Protein AF-A0A2P6R9Z5-F1 (afdb_monomer_lite)

InterPro domains:
  IPR026992 Non-haem dioxygenase, N-terminal domain [PF14226] (56-131)
  IPR027443 Isopenicillin N synthase-like superfamily [G3DSA:2.60.120.330] (15-135)
  IPR050295 Plant 2-oxoglutarate-dependent oxidoreductases [PTHR47991] (55-133)

pLDDT: mean 80.68, std 17.96, range [32.03, 97.25]

Foldseek 3Di:
DDDDDPPPPPPQQDFDDALVVVCVVPVVDDDPLQDDDPVPPPDPPPPVPPDDDDDDPPVPDPVVVVVVVVQVVVLVPDDPVLQCQLDADQPGPAAKGDHGDPDPNHRDHSDIDGDADDPPPVRGDVSRDQDPPHD

Organism: Rosa chinensis (NCBI:txid74649)

Secondary structure (DSSP, 8-state):
-------------PPPPPHHHHHHH-TT---GGGSPPGGGSPPTT-TTS-------S-S--HHHHHHHHHHHHHHHHS-HHHHHTTBPPTT-S-EES------TT----SS--EE---SSGGG--GGGSPPSS--

Sequence (135 aa):
MGSSTDVALSGTSLPAPNVQEMVRNNPLHVPQRYFRNVVDMPKDGDTSHGRSSEMVNHEVAREVMERMKDSAAKFFKLPLEEKNKISMPLDEMQGYGHSSVVSEDQMLEWSDRLTLAVHPSKYRNPKVWPPTPFK

Radius of gyration: 20.2 Å; chains: 1; bounding box: 41×41×69 Å

Structure (mmCIF, N/CA/C/O backbone):
data_AF-A0A2P6R9Z5-F1
#
_entry.id   AF-A0A2P6R9Z5-F1
#
loop_
_atom_site.group_PDB
_atom_site.id
_atom_site.type_symbol
_atom_site.label_atom_id
_atom_site.label_alt_id
_atom_site.label_comp_id
_atom_site.label_asym_id
_atom_site.label_entity_id
_atom_site.label_seq_id
_atom_site.pdbx_PDB_ins_code
_atom_site.Cartn_x
_atom_site.Cartn_y
_atom_site.Cartn_z
_atom_site.occupancy
_atom_site.B_iso_or_equiv
_atom_site.auth_seq_id
_atom_site.auth_comp_id
_atom_site.auth_asym_id
_atom_site.auth_atom_id
_atom_site.pdbx_PDB_model_num
ATOM 1 N N . MET A 1 1 ? -17.691 28.076 44.161 1.00 36.78 1 MET A N 1
ATOM 2 C CA . MET A 1 1 ? -17.490 28.632 42.808 1.00 36.78 1 MET A CA 1
ATOM 3 C C . MET A 1 1 ? -16.639 27.637 42.040 1.00 36.78 1 MET A C 1
ATOM 5 O O . MET A 1 1 ? -15.433 27.609 42.227 1.00 36.78 1 MET A O 1
ATOM 9 N N . GLY A 1 2 ? -17.282 26.717 41.320 1.00 33.56 2 GLY A N 1
ATOM 10 C CA . GLY A 1 2 ? -16.586 25.725 40.501 1.00 33.56 2 GLY A CA 1
ATOM 11 C C . GLY A 1 2 ? -16.243 26.350 39.157 1.00 33.56 2 GLY A C 1
ATOM 12 O O . GLY A 1 2 ? -17.150 26.757 38.436 1.00 33.56 2 GLY A O 1
ATOM 13 N N . SER A 1 3 ? -14.954 26.474 38.849 1.00 36.34 3 SER A N 1
ATOM 14 C CA . SER A 1 3 ? -14.503 26.860 37.515 1.00 36.34 3 SER A CA 1
ATOM 15 C C . SER A 1 3 ? -14.468 25.602 36.659 1.00 36.34 3 SER A C 1
ATOM 17 O O . SER A 1 3 ? -13.588 24.760 36.824 1.00 36.34 3 SER A O 1
ATOM 19 N N . SER A 1 4 ? -15.465 25.476 35.787 1.00 38.50 4 SER A N 1
ATOM 20 C CA . SER A 1 4 ? -15.499 24.501 34.702 1.00 38.50 4 SER A CA 1
ATOM 21 C C . SER A 1 4 ? -14.339 24.796 33.757 1.00 38.50 4 SER A C 1
ATOM 23 O O . SER A 1 4 ? -14.340 25.815 33.068 1.00 38.50 4 SER A O 1
ATOM 25 N N . THR A 1 5 ? -13.316 23.950 33.757 1.00 35.34 5 THR A N 1
ATOM 26 C CA . THR A 1 5 ? -12.348 23.912 32.663 1.00 35.34 5 THR A CA 1
ATOM 27 C C . THR A 1 5 ? -12.949 23.051 31.563 1.00 35.34 5 THR A C 1
ATOM 29 O O . THR A 1 5 ? -12.896 21.824 31.645 1.00 35.34 5 THR A O 1
ATOM 32 N N . ASP A 1 6 ? -13.528 23.696 30.551 1.00 33.28 6 ASP A N 1
ATOM 33 C CA . ASP A 1 6 ? -13.745 23.071 29.249 1.00 33.28 6 ASP A CA 1
ATOM 34 C C . ASP A 1 6 ? -12.370 22.736 28.666 1.00 33.28 6 ASP A C 1
ATOM 36 O O . ASP A 1 6 ? -11.652 23.592 28.144 1.00 33.28 6 ASP A O 1
ATOM 40 N N . VAL A 1 7 ? -11.968 21.475 28.802 1.00 35.97 7 VAL A N 1
ATOM 41 C CA . VAL A 1 7 ? -10.912 20.913 27.969 1.00 35.97 7 VAL A CA 1
ATOM 42 C C . VAL A 1 7 ? -11.570 20.653 26.625 1.00 35.97 7 VAL A C 1
ATOM 44 O O . VAL A 1 7 ? -12.304 19.679 26.467 1.00 35.97 7 VAL A O 1
ATOM 47 N N . ALA A 1 8 ? -11.340 21.554 25.670 1.00 32.03 8 ALA A N 1
ATOM 48 C CA . ALA A 1 8 ? -11.663 21.320 24.274 1.00 32.03 8 ALA A CA 1
ATOM 49 C C . ALA A 1 8 ? -11.089 19.952 23.874 1.00 32.03 8 ALA A C 1
ATOM 51 O O . ALA A 1 8 ? -9.871 19.761 23.844 1.00 32.03 8 ALA A O 1
ATOM 52 N N . LEU A 1 9 ? -11.976 18.988 23.622 1.00 36.25 9 LEU A N 1
ATOM 53 C CA . LEU A 1 9 ? -11.625 17.708 23.031 1.00 36.25 9 LEU A CA 1
ATOM 54 C C . LEU A 1 9 ? -11.084 18.013 21.635 1.00 36.25 9 LEU A C 1
ATOM 56 O O . LEU A 1 9 ? -11.839 18.238 20.692 1.00 36.25 9 LEU A O 1
ATOM 60 N N . SER A 1 10 ? -9.758 18.100 21.536 1.00 36.03 10 SER A N 1
ATOM 61 C CA . SER A 1 10 ? -9.036 18.086 20.270 1.00 36.03 10 SER A CA 1
ATOM 62 C C . SER A 1 10 ? -9.578 16.912 19.462 1.00 36.03 10 SER A C 1
ATOM 64 O O . SER A 1 10 ? -9.489 15.774 19.924 1.00 36.03 10 SER A O 1
ATOM 66 N N . GLY A 1 11 ? -10.215 17.193 18.323 1.00 40.34 11 GLY A N 1
ATOM 67 C CA . GLY A 1 11 ? -10.790 16.182 17.442 1.00 40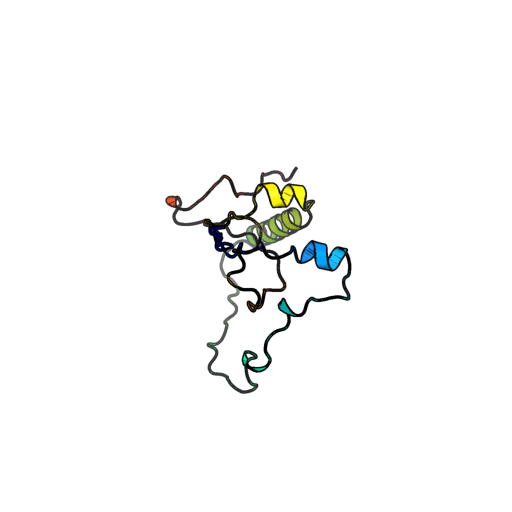.34 11 GLY A CA 1
ATOM 68 C C . GLY A 1 11 ? -9.699 15.214 17.010 1.00 40.34 11 GLY A C 1
ATOM 69 O O . GLY A 1 11 ? -8.933 15.493 16.090 1.00 40.34 11 GLY A O 1
ATOM 70 N N . THR A 1 12 ? -9.572 14.093 17.715 1.00 42.06 12 THR A N 1
ATOM 71 C CA . THR A 1 12 ? -8.579 13.075 17.401 1.00 42.06 12 THR A CA 1
ATOM 72 C C . THR A 1 12 ? -9.032 12.377 16.135 1.00 42.06 12 THR A C 1
ATOM 74 O O . THR A 1 12 ? -9.887 11.495 16.181 1.00 42.06 12 THR A O 1
ATOM 77 N N . SER A 1 13 ? -8.473 12.797 15.002 1.00 55.69 13 SER A N 1
ATOM 78 C CA . SER A 1 13 ? -8.544 12.072 13.738 1.00 55.69 13 SER A CA 1
ATOM 79 C C . SER A 1 13 ? -8.176 10.605 13.984 1.00 55.69 13 SER A C 1
ATOM 81 O O . SER A 1 13 ? -7.005 10.283 14.201 1.00 55.69 13 SER A O 1
ATOM 83 N N . LEU A 1 14 ? -9.163 9.712 13.952 1.00 60.47 14 LEU A N 1
ATOM 84 C CA . LEU A 1 14 ? -8.917 8.279 14.045 1.00 60.47 14 LEU A CA 1
ATOM 85 C C . LEU A 1 14 ? -8.308 7.782 12.723 1.00 60.47 14 LEU A C 1
ATOM 87 O O . LEU A 1 14 ? -8.720 8.234 11.651 1.00 60.47 14 LEU A O 1
ATOM 91 N N . PRO A 1 15 ? -7.328 6.865 12.764 1.00 66.69 15 PRO A N 1
ATOM 92 C CA . PRO A 1 15 ? -6.813 6.248 11.551 1.00 66.69 15 PRO A CA 1
ATOM 93 C C . PRO A 1 15 ? -7.938 5.482 10.846 1.00 66.69 15 PRO A C 1
ATOM 95 O O . PRO A 1 15 ? -8.769 4.842 11.496 1.00 66.69 15 PRO A O 1
ATOM 98 N N . ALA A 1 16 ? -7.970 5.547 9.513 1.00 78.00 16 ALA A N 1
ATOM 99 C CA . ALA A 1 16 ? -8.944 4.784 8.742 1.00 78.00 16 ALA A CA 1
ATOM 100 C C . ALA A 1 16 ? -8.776 3.275 9.027 1.00 78.00 16 ALA A C 1
ATOM 102 O O . ALA A 1 16 ? -7.639 2.792 9.078 1.00 78.00 16 ALA A O 1
ATOM 103 N N . PRO A 1 17 ? -9.875 2.519 9.201 1.00 86.69 17 PRO A N 1
ATOM 104 C CA . PRO A 1 17 ? -9.808 1.074 9.379 1.00 86.69 17 PRO A CA 1
ATOM 105 C C . PRO A 1 17 ? -9.127 0.362 8.204 1.00 86.69 17 PRO A C 1
ATOM 107 O O . PRO A 1 17 ? -9.231 0.794 7.055 1.00 86.69 17 PRO A O 1
ATOM 110 N N . ASN A 1 18 ? -8.472 -0.766 8.491 1.00 92.38 18 ASN A N 1
ATOM 111 C CA . ASN A 1 18 ? -7.863 -1.609 7.467 1.00 92.38 18 ASN A CA 1
ATOM 112 C C . ASN A 1 18 ? -8.935 -2.386 6.684 1.00 92.38 18 ASN A C 1
ATOM 114 O O . ASN A 1 18 ? -9.643 -3.221 7.252 1.00 92.38 18 ASN A O 1
ATOM 118 N N . VAL A 1 19 ? -9.024 -2.148 5.375 1.00 93.94 19 VAL A N 1
ATOM 119 C CA . VAL A 1 19 ? -10.077 -2.729 4.530 1.00 93.94 19 VAL A CA 1
ATOM 120 C C . VAL A 1 19 ? -9.876 -4.234 4.357 1.00 93.94 19 VAL A C 1
ATOM 122 O O . VAL A 1 19 ? -10.850 -4.988 4.384 1.00 93.94 19 VAL A O 1
ATOM 125 N N . GLN A 1 20 ? -8.631 -4.709 4.235 1.00 95.31 20 GLN A N 1
ATOM 126 C CA . GLN A 1 20 ? -8.351 -6.140 4.104 1.00 95.31 20 GLN A CA 1
ATOM 127 C C . GLN A 1 20 ? -8.814 -6.936 5.337 1.00 95.31 20 GLN A C 1
ATOM 129 O O . GLN A 1 20 ? -9.411 -8.001 5.175 1.00 95.31 20 GLN A O 1
ATOM 134 N N . GLU A 1 21 ? -8.608 -6.422 6.551 1.00 94.69 21 GLU A N 1
ATOM 135 C CA . GLU A 1 21 ? -9.127 -7.034 7.780 1.00 94.69 21 GLU A CA 1
ATOM 136 C C . GLU A 1 21 ? -10.651 -6.954 7.878 1.00 94.69 21 GLU A C 1
ATOM 138 O O . GLU A 1 21 ? -11.291 -7.928 8.271 1.00 94.69 21 GLU A O 1
ATOM 143 N N . MET A 1 22 ? -11.263 -5.835 7.482 1.00 93.88 22 MET A N 1
ATOM 144 C CA . MET A 1 22 ? -12.727 -5.721 7.461 1.00 93.88 22 MET A CA 1
ATOM 145 C C . MET A 1 22 ? -13.361 -6.800 6.578 1.00 93.88 22 MET A C 1
ATOM 147 O O . MET A 1 22 ? -14.288 -7.482 7.011 1.00 93.88 22 MET A O 1
ATOM 151 N N . VAL A 1 23 ? -12.814 -7.003 5.376 1.00 94.94 23 VAL A N 1
ATOM 152 C CA . VAL A 1 23 ? -13.274 -8.043 4.446 1.00 94.94 23 VAL A CA 1
ATOM 153 C C . VAL A 1 23 ? -13.032 -9.446 5.009 1.00 94.94 23 VAL A C 1
ATOM 155 O O . VAL A 1 23 ? -13.889 -10.312 4.849 1.00 94.94 23 VAL A O 1
ATOM 158 N N . ARG A 1 24 ? -11.897 -9.687 5.685 1.00 94.12 24 ARG A N 1
ATOM 159 C CA . ARG A 1 24 ? -11.604 -10.974 6.348 1.00 94.12 24 ARG A CA 1
ATOM 160 C C . ARG A 1 24 ? -12.608 -11.295 7.455 1.00 94.12 24 ARG A C 1
ATOM 162 O O . ARG A 1 24 ? -13.011 -12.446 7.582 1.00 94.12 24 ARG A O 1
ATOM 169 N N . ASN A 1 25 ? -13.010 -10.288 8.227 1.00 94.38 25 ASN A N 1
ATOM 170 C CA . ASN A 1 25 ? -13.921 -10.449 9.357 1.00 94.38 25 ASN A CA 1
ATOM 171 C C . ASN A 1 25 ? -15.384 -10.601 8.918 1.00 94.38 25 ASN A C 1
ATOM 173 O O . ASN A 1 25 ? -16.091 -11.467 9.430 1.00 94.38 25 ASN A O 1
ATOM 177 N N . ASN A 1 26 ? -15.853 -9.766 7.985 1.00 94.94 26 ASN A N 1
ATOM 178 C CA . ASN A 1 26 ? -17.200 -9.869 7.427 1.00 94.94 26 ASN A CA 1
ATOM 179 C C . ASN A 1 26 ? -17.257 -9.313 5.989 1.00 94.94 26 ASN A C 1
ATOM 181 O O . ASN A 1 26 ? -17.484 -8.116 5.800 1.00 94.94 26 ASN A O 1
ATOM 185 N N . PRO A 1 27 ? -17.133 -10.166 4.958 1.00 93.31 27 PRO A N 1
ATOM 186 C CA . PRO A 1 27 ? -17.078 -9.719 3.566 1.00 93.31 27 PRO A CA 1
ATOM 187 C C . PRO A 1 27 ? -18.408 -9.162 3.037 1.00 93.31 27 PRO A C 1
ATOM 189 O O . PRO A 1 27 ? -18.424 -8.545 1.975 1.00 93.31 27 PRO A O 1
ATOM 192 N N . LEU A 1 28 ? -19.524 -9.376 3.744 1.00 93.75 28 LEU A N 1
ATOM 193 C CA . LEU A 1 28 ? -20.852 -8.901 3.337 1.00 93.75 28 LEU A CA 1
ATOM 194 C C . LEU A 1 28 ? -21.204 -7.529 3.924 1.00 93.75 28 LEU A C 1
ATOM 196 O O . LEU A 1 28 ? -22.271 -6.993 3.628 1.00 93.75 28 LEU A O 1
ATOM 200 N N . HIS A 1 29 ? -20.337 -6.962 4.765 1.00 92.81 29 HIS A N 1
ATOM 201 C CA . HIS A 1 29 ? -20.595 -5.701 5.441 1.00 92.81 29 HIS A CA 1
ATOM 202 C C . HIS A 1 29 ? -19.600 -4.619 5.019 1.00 92.81 29 HIS A C 1
ATOM 204 O O . HIS A 1 29 ? -18.402 -4.706 5.276 1.00 92.81 29 HIS A O 1
ATOM 210 N N . VAL A 1 30 ? -20.134 -3.558 4.418 1.00 90.19 30 VAL A N 1
ATOM 211 C CA . VAL A 1 30 ? -19.406 -2.338 4.060 1.00 90.19 30 VAL A CA 1
ATOM 212 C C . VAL A 1 30 ? -19.988 -1.191 4.891 1.00 90.19 30 VAL A C 1
ATOM 214 O O . VAL A 1 30 ? -21.185 -0.917 4.767 1.00 90.19 30 VAL A O 1
ATOM 217 N N . PRO A 1 31 ? -19.199 -0.514 5.746 1.00 89.94 31 PRO A N 1
ATOM 218 C CA . PRO A 1 31 ? -19.678 0.640 6.496 1.00 89.94 31 PRO A CA 1
ATOM 219 C C . PRO A 1 31 ? -20.079 1.794 5.576 1.00 89.94 31 PRO A C 1
ATOM 221 O O . PRO A 1 31 ? -19.443 2.037 4.550 1.00 89.94 31 PRO A O 1
ATOM 224 N N . GLN A 1 32 ? -21.083 2.569 5.992 1.00 88.50 32 GLN A N 1
ATOM 225 C CA . GLN A 1 32 ? -21.641 3.667 5.189 1.00 88.50 32 GLN A CA 1
ATOM 226 C C . GLN A 1 32 ? -20.605 4.716 4.767 1.00 88.50 32 GLN A C 1
ATOM 228 O O . GLN A 1 32 ? -20.734 5.301 3.698 1.00 88.50 32 GLN A O 1
ATOM 233 N N . ARG A 1 33 ? -19.536 4.901 5.551 1.00 86.12 33 ARG A N 1
ATOM 234 C CA . ARG A 1 33 ? -18.430 5.822 5.241 1.00 86.12 33 ARG A CA 1
ATOM 235 C C . ARG A 1 33 ? -17.666 5.498 3.951 1.00 86.12 33 ARG A C 1
ATOM 237 O O . ARG A 1 33 ? -16.880 6.323 3.500 1.00 86.12 33 ARG A O 1
ATOM 244 N N . TYR A 1 34 ? -17.873 4.321 3.366 1.00 87.62 34 TYR A N 1
ATOM 245 C CA . TYR A 1 34 ? -17.270 3.912 2.094 1.00 87.62 34 TYR A CA 1
ATOM 246 C C . TYR A 1 34 ? -18.261 3.960 0.922 1.00 87.62 34 TYR A C 1
ATOM 248 O O . TYR A 1 34 ? -17.896 3.659 -0.216 1.00 87.62 34 TYR A O 1
ATOM 256 N N . PHE A 1 35 ? -19.522 4.325 1.171 1.00 87.56 35 PHE A N 1
ATOM 25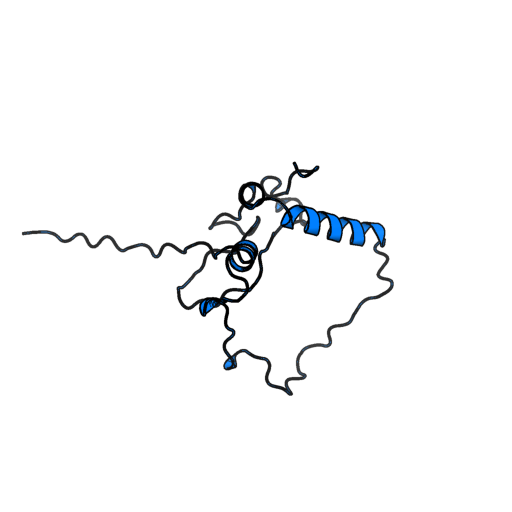7 C CA . PHE A 1 35 ? -20.495 4.514 0.105 1.00 87.56 35 PHE A CA 1
ATOM 258 C C . PHE A 1 35 ? -20.229 5.832 -0.603 1.00 87.56 35 PHE A C 1
ATOM 260 O O . PHE A 1 35 ? -20.108 6.883 0.024 1.00 87.56 35 PHE A O 1
ATOM 267 N N . ARG A 1 36 ? -20.127 5.767 -1.933 1.00 81.31 36 ARG A N 1
ATOM 268 C CA . ARG A 1 36 ? -19.959 6.970 -2.735 1.00 81.31 36 ARG A CA 1
ATOM 269 C C . ARG A 1 36 ? -21.260 7.746 -2.830 1.00 81.31 36 ARG A C 1
ATOM 271 O O . ARG A 1 36 ? -22.305 7.173 -3.133 1.00 81.31 36 ARG A O 1
ATOM 278 N N . ASN A 1 37 ? -21.169 9.055 -2.627 1.00 76.00 37 ASN A N 1
ATOM 279 C CA . ASN A 1 37 ? -22.255 9.968 -2.929 1.00 76.00 37 ASN A CA 1
ATOM 280 C C . ASN A 1 37 ? -22.620 9.863 -4.413 1.00 76.00 37 ASN A C 1
ATOM 282 O O . ASN A 1 37 ? -21.779 10.024 -5.295 1.00 76.00 37 ASN A O 1
ATOM 286 N N . VAL A 1 38 ? -23.901 9.619 -4.693 1.00 69.12 38 VAL A N 1
ATOM 287 C CA . VAL A 1 38 ? -24.425 9.491 -6.065 1.00 69.12 38 VAL A CA 1
ATOM 288 C C . VAL A 1 38 ? -24.227 10.786 -6.863 1.00 69.12 38 VAL A C 1
ATOM 290 O O . VAL A 1 38 ? -24.103 10.744 -8.081 1.00 69.12 38 VAL A O 1
ATOM 293 N N . VAL A 1 39 ? -24.154 11.933 -6.179 1.00 67.62 39 VAL A N 1
ATOM 294 C CA . VAL A 1 39 ? -23.880 13.239 -6.798 1.00 67.62 39 VAL A CA 1
ATOM 295 C C . VAL A 1 39 ? -22.450 13.378 -7.327 1.00 67.62 39 VAL A C 1
ATOM 297 O O . VAL A 1 39 ? -22.256 14.118 -8.286 1.00 67.62 39 VAL A O 1
ATOM 300 N N . ASP A 1 40 ? -21.493 12.639 -6.757 1.00 66.00 40 ASP A N 1
ATOM 301 C CA . ASP A 1 40 ? -20.084 12.634 -7.174 1.00 66.00 40 ASP A CA 1
ATOM 302 C C . ASP A 1 40 ? -19.800 11.552 -8.226 1.00 66.00 40 ASP A C 1
ATOM 304 O O . ASP A 1 40 ? -18.681 11.442 -8.734 1.00 66.00 40 ASP A O 1
ATOM 308 N N . MET A 1 41 ? -20.792 10.713 -8.555 1.00 66.38 41 MET A N 1
ATOM 309 C CA . MET A 1 41 ? -20.630 9.755 -9.640 1.00 66.38 41 MET A CA 1
ATOM 310 C C . MET A 1 41 ? -20.580 10.492 -10.983 1.00 66.38 41 MET A C 1
ATOM 312 O O . MET A 1 41 ? -21.384 11.403 -11.207 1.00 66.38 41 MET A O 1
ATOM 316 N N . PRO A 1 42 ? -19.677 10.086 -11.897 1.00 65.50 42 PRO A N 1
ATOM 317 C CA . PRO A 1 42 ? -19.672 10.604 -13.256 1.00 65.50 42 PRO A CA 1
ATOM 318 C C . PRO A 1 42 ? -21.067 10.424 -13.847 1.00 65.50 42 PRO A C 1
ATOM 320 O O . PRO A 1 42 ? -21.578 9.304 -13.901 1.00 65.50 42 PRO A O 1
ATOM 323 N N . LYS A 1 43 ? -21.713 11.522 -14.242 1.00 72.88 43 LYS A N 1
ATOM 324 C CA . LYS A 1 43 ? -23.003 11.427 -14.919 1.00 72.88 43 LYS A CA 1
ATOM 325 C C . LYS A 1 43 ? -22.758 10.835 -16.298 1.00 72.88 43 LYS A C 1
ATOM 327 O O . LYS A 1 43 ? -21.885 11.317 -17.023 1.00 72.88 43 LYS A O 1
ATOM 332 N N . ASP A 1 44 ? -23.516 9.797 -16.641 1.00 61.88 44 ASP A N 1
ATOM 333 C CA . ASP A 1 44 ? -23.483 9.191 -17.969 1.00 61.88 44 ASP A CA 1
ATOM 334 C C . ASP A 1 44 ? -23.596 10.300 -19.028 1.00 61.88 44 ASP A C 1
ATOM 336 O O . ASP A 1 44 ? -24.596 11.017 -19.090 1.00 61.88 44 ASP A O 1
ATOM 340 N N . GLY A 1 45 ? -22.533 10.487 -19.815 1.00 57.59 45 GLY A N 1
ATOM 341 C CA . GLY A 1 45 ? -22.457 11.518 -20.854 1.00 57.59 45 GLY A CA 1
ATOM 342 C C . GLY A 1 45 ? -21.419 12.623 -20.642 1.00 57.59 45 GLY A C 1
ATOM 343 O O . GLY A 1 45 ? -21.194 13.393 -21.574 1.00 57.59 45 GLY A O 1
ATOM 344 N N . ASP A 1 46 ? -20.728 12.696 -19.498 1.00 56.78 46 ASP A N 1
ATOM 345 C CA . ASP A 1 46 ? -19.595 13.622 -19.346 1.00 56.78 46 ASP A CA 1
ATOM 346 C C . ASP A 1 46 ? -18.309 13.056 -19.985 1.00 56.78 46 ASP A C 1
ATOM 348 O O . ASP A 1 46 ? -17.356 12.626 -19.330 1.00 56.78 46 ASP A O 1
ATOM 352 N N . THR A 1 47 ? -18.285 13.035 -21.319 1.00 55.31 47 THR A N 1
ATOM 353 C CA . THR A 1 47 ? -17.126 12.656 -22.148 1.00 55.31 47 THR A CA 1
ATOM 354 C C . THR A 1 47 ? -15.980 13.677 -22.119 1.00 55.31 47 THR A C 1
ATOM 356 O O . THR A 1 47 ? -15.043 13.557 -22.906 1.00 55.31 47 THR A O 1
ATOM 359 N N . SER A 1 48 ? -16.003 14.672 -21.222 1.00 58.69 48 SER A N 1
ATOM 360 C CA . SER A 1 48 ? -14.887 15.616 -21.048 1.00 58.69 48 SER A CA 1
ATOM 361 C C . SER A 1 48 ? -13.676 15.016 -20.311 1.00 58.69 48 SER A C 1
ATOM 363 O O . SER A 1 48 ? -12.642 15.669 -20.167 1.00 58.69 48 SER A O 1
ATOM 365 N N . HIS A 1 49 ? -13.752 13.746 -19.904 1.00 59.62 49 HIS A N 1
ATOM 366 C CA . HIS A 1 49 ? -12.623 13.014 -19.345 1.00 59.62 49 HIS A CA 1
ATOM 367 C C . HIS A 1 49 ? -11.609 12.714 -20.454 1.00 59.62 49 HIS A C 1
ATOM 369 O O . HIS A 1 49 ? -11.882 11.947 -21.379 1.00 59.62 49 HIS A O 1
ATOM 375 N N . GLY A 1 50 ? -10.432 13.344 -20.372 1.00 62.16 50 GLY A N 1
ATOM 376 C CA . GLY A 1 50 ? -9.327 13.108 -21.298 1.00 62.16 50 GLY A CA 1
ATOM 377 C C . GLY A 1 50 ? -9.109 11.611 -21.520 1.00 62.16 50 GLY A C 1
ATOM 378 O O . GLY A 1 50 ? -9.042 10.847 -20.559 1.00 62.16 50 GLY A O 1
ATOM 379 N N . ARG A 1 51 ? -9.036 11.191 -22.791 1.00 68.56 51 ARG A N 1
ATOM 380 C CA . ARG A 1 51 ? -8.806 9.788 -23.174 1.00 68.56 51 ARG A CA 1
ATOM 381 C C . ARG A 1 51 ? -7.621 9.230 -22.390 1.00 68.56 51 ARG A C 1
ATOM 383 O O . ARG A 1 51 ? -6.476 9.599 -22.659 1.00 68.56 51 ARG A O 1
ATOM 390 N N . SER A 1 52 ? -7.884 8.302 -21.474 1.00 75.62 52 SER A N 1
ATOM 391 C CA . SER A 1 52 ? -6.845 7.409 -20.982 1.00 75.62 52 SER A CA 1
ATOM 392 C C . SER A 1 52 ? -6.321 6.618 -22.182 1.00 75.62 52 SER A C 1
ATOM 394 O O . SER A 1 52 ? -7.085 6.038 -22.954 1.00 75.62 52 SER A O 1
ATOM 396 N N . SER A 1 53 ? -5.011 6.683 -22.405 1.00 83.06 53 SER A N 1
ATOM 397 C CA . SER A 1 53 ? -4.347 5.965 -23.491 1.00 83.06 53 SER A CA 1
ATOM 398 C C . SER A 1 53 ? -3.491 4.870 -22.883 1.00 83.06 53 SER A C 1
ATOM 400 O O . SER A 1 53 ? -2.654 5.137 -22.022 1.00 83.06 53 SER A O 1
ATOM 402 N N . GLU A 1 54 ? -3.709 3.636 -23.319 1.00 87.88 54 GLU A N 1
ATOM 403 C CA . GLU A 1 54 ? -2.858 2.516 -22.940 1.00 87.88 54 GLU A CA 1
ATOM 404 C C . GLU A 1 54 ? -1.555 2.580 -23.743 1.00 87.88 54 GLU A C 1
ATOM 406 O O . GLU A 1 54 ? -1.570 2.718 -24.967 1.00 87.88 54 GLU A O 1
ATOM 411 N N . MET A 1 55 ? -0.418 2.488 -23.055 1.00 88.69 55 MET A N 1
ATOM 412 C CA . MET A 1 55 ? 0.894 2.442 -23.693 1.00 88.69 55 MET A CA 1
ATOM 413 C C . MET A 1 55 ? 1.379 0.995 -23.749 1.00 88.69 55 MET A C 1
ATOM 415 O O . MET A 1 55 ? 1.702 0.394 -22.724 1.00 88.69 55 MET A O 1
ATOM 419 N N . VAL A 1 56 ? 1.453 0.447 -24.958 1.00 90.50 56 VAL A N 1
ATOM 420 C CA . VAL A 1 56 ? 2.094 -0.843 -25.243 1.00 90.50 56 VAL A CA 1
ATOM 421 C C . VAL A 1 56 ? 3.525 -0.618 -25.735 1.00 90.50 56 VAL A C 1
ATOM 423 O O . VAL A 1 56 ? 3.861 0.479 -26.172 1.00 90.50 56 VAL A O 1
ATOM 426 N N . ASN A 1 57 ? 4.377 -1.646 -25.672 1.00 92.12 57 ASN A N 1
ATOM 427 C CA . ASN A 1 57 ? 5.782 -1.577 -26.109 1.00 92.12 57 ASN A CA 1
ATOM 428 C C . ASN A 1 57 ? 6.603 -0.465 -25.422 1.00 92.12 57 ASN A C 1
ATOM 430 O O . ASN A 1 57 ? 7.506 0.109 -26.015 1.00 92.12 57 ASN A O 1
ATOM 434 N N . HIS A 1 58 ? 6.316 -0.187 -24.150 1.00 92.81 58 HIS A N 1
ATOM 435 C CA . HIS A 1 58 ? 6.930 0.871 -23.336 1.00 92.81 58 HIS A CA 1
ATOM 436 C C . HIS A 1 58 ? 8.407 0.641 -22.943 1.00 92.81 58 HIS A C 1
ATOM 438 O O . HIS A 1 58 ? 8.891 1.281 -22.016 1.00 92.81 58 HIS A O 1
ATOM 444 N N . GLU A 1 59 ? 9.097 -0.324 -23.555 1.00 95.62 59 GLU A N 1
ATOM 445 C CA . GLU A 1 59 ? 10.505 -0.713 -23.311 1.00 95.62 59 GLU A CA 1
ATOM 446 C C . GLU A 1 59 ? 10.864 -1.199 -21.890 1.00 95.62 59 GLU A C 1
ATOM 448 O O . GLU A 1 59 ? 11.889 -1.852 -21.701 1.00 95.62 59 GLU A O 1
ATOM 453 N N . VAL A 1 60 ? 10.015 -0.973 -20.883 1.00 95.38 60 VAL A N 1
ATOM 454 C CA . VAL A 1 60 ? 10.178 -1.583 -19.556 1.00 95.38 60 VAL A CA 1
ATOM 455 C C . VAL A 1 60 ? 10.085 -3.106 -19.670 1.00 95.38 60 VAL A C 1
ATOM 457 O O . VAL A 1 60 ? 9.058 -3.648 -20.084 1.00 95.38 60 VAL A O 1
ATOM 460 N N . ALA A 1 61 ? 11.156 -3.787 -19.263 1.00 97.25 61 ALA A N 1
ATOM 461 C CA . ALA A 1 61 ? 11.252 -5.241 -19.275 1.00 97.25 61 ALA A CA 1
ATOM 462 C C . ALA A 1 61 ? 10.100 -5.896 -18.492 1.00 97.25 61 ALA A C 1
ATOM 464 O O . ALA A 1 61 ? 9.750 -5.467 -17.384 1.00 97.25 61 ALA A O 1
ATOM 465 N N . ARG A 1 62 ? 9.524 -6.966 -19.050 1.00 94.69 62 ARG A N 1
ATOM 466 C CA . ARG A 1 62 ? 8.374 -7.670 -18.461 1.00 94.69 62 ARG A CA 1
ATOM 467 C C . ARG A 1 62 ? 8.695 -8.183 -17.057 1.00 94.69 62 ARG A C 1
ATOM 469 O O . ARG A 1 62 ? 7.883 -8.037 -16.148 1.00 94.69 62 ARG A O 1
ATOM 476 N N . GLU A 1 63 ? 9.909 -8.681 -16.863 1.00 96.56 63 GLU A N 1
ATOM 477 C CA . GLU A 1 63 ? 10.406 -9.233 -15.604 1.00 96.56 63 GLU A CA 1
ATOM 478 C C . GLU A 1 63 ? 10.461 -8.170 -14.493 1.00 96.56 63 GLU A C 1
ATOM 480 O O . GLU A 1 63 ? 10.369 -8.485 -13.307 1.00 96.56 63 GLU A O 1
ATOM 485 N N . VAL A 1 64 ? 10.620 -6.886 -14.837 1.00 96.00 64 VAL A N 1
ATOM 486 C CA . VAL A 1 64 ? 10.548 -5.786 -13.858 1.00 96.00 64 VAL A CA 1
ATOM 487 C C . VAL A 1 64 ? 9.104 -5.586 -13.398 1.00 96.00 64 VAL A C 1
ATOM 489 O O . VAL A 1 64 ? 8.854 -5.495 -12.196 1.00 96.00 64 VAL A O 1
ATOM 492 N N . MET A 1 65 ? 8.153 -5.581 -14.334 1.00 95.31 65 MET A N 1
ATOM 493 C CA . MET A 1 65 ? 6.726 -5.421 -14.037 1.00 95.31 65 MET A CA 1
ATOM 494 C C . MET A 1 65 ? 6.173 -6.600 -13.226 1.00 95.31 65 MET A C 1
ATOM 496 O O . MET A 1 65 ? 5.425 -6.395 -12.270 1.00 95.31 65 MET A O 1
ATOM 500 N N . GLU A 1 66 ? 6.561 -7.828 -13.571 1.00 96.44 66 GLU A N 1
ATOM 501 C CA . GLU A 1 66 ? 6.181 -9.042 -12.837 1.00 96.44 66 GLU A CA 1
ATOM 502 C C . GLU A 1 66 ? 6.743 -9.032 -11.414 1.00 96.44 66 GLU A C 1
ATOM 504 O O . GLU A 1 66 ? 5.984 -9.175 -10.458 1.00 96.44 66 GLU A O 1
ATOM 509 N N . ARG A 1 67 ? 8.037 -8.731 -11.240 1.00 95.06 67 ARG A N 1
ATOM 510 C CA . ARG A 1 67 ? 8.637 -8.625 -9.899 1.00 95.06 67 ARG A CA 1
ATOM 511 C C . ARG A 1 67 ? 7.995 -7.538 -9.043 1.00 95.06 67 ARG A C 1
ATOM 513 O O . ARG A 1 67 ? 7.884 -7.724 -7.831 1.00 95.06 67 ARG A O 1
ATOM 520 N N . MET A 1 68 ? 7.569 -6.422 -9.638 1.00 93.38 68 MET A N 1
ATOM 521 C CA . MET A 1 68 ? 6.840 -5.373 -8.918 1.00 93.38 68 MET A CA 1
ATOM 522 C C . MET A 1 68 ? 5.483 -5.888 -8.418 1.00 93.38 68 MET A C 1
ATOM 524 O O . MET A 1 68 ? 5.174 -5.743 -7.234 1.00 93.38 68 MET A O 1
ATOM 528 N N . LYS A 1 69 ? 4.704 -6.548 -9.289 1.00 95.62 69 LYS A N 1
ATOM 529 C CA . LYS A 1 69 ? 3.419 -7.170 -8.921 1.00 95.62 69 LYS A CA 1
ATOM 530 C C . LYS A 1 69 ? 3.595 -8.228 -7.832 1.00 95.62 69 LYS A C 1
ATOM 532 O O . LYS A 1 69 ? 2.863 -8.206 -6.845 1.00 95.62 69 LYS A O 1
ATOM 537 N N . ASP A 1 70 ? 4.594 -9.095 -7.967 1.00 95.19 70 ASP A N 1
ATOM 538 C CA . ASP A 1 70 ? 4.897 -10.140 -6.989 1.00 95.19 70 ASP A CA 1
ATOM 539 C C . ASP A 1 70 ? 5.310 -9.560 -5.638 1.00 95.19 70 ASP A C 1
ATOM 541 O O . ASP A 1 70 ? 4.885 -10.051 -4.594 1.00 95.19 70 ASP A O 1
ATOM 545 N N . SER A 1 71 ? 6.133 -8.510 -5.641 1.00 93.38 71 SER A N 1
ATOM 546 C CA . SER A 1 71 ? 6.586 -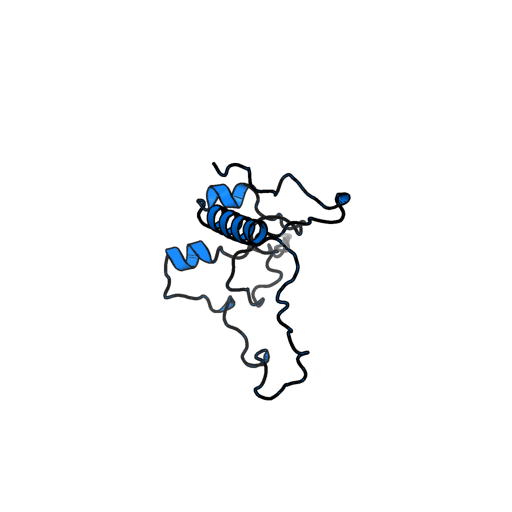7.854 -4.411 1.00 93.38 71 SER A CA 1
ATOM 547 C C . SER A 1 71 ? 5.423 -7.185 -3.682 1.00 93.38 71 SER A C 1
ATOM 549 O O . SER A 1 71 ? 5.284 -7.363 -2.472 1.00 93.38 71 SER A O 1
ATOM 551 N N . ALA A 1 72 ? 4.540 -6.493 -4.411 1.00 93.81 72 ALA A N 1
ATOM 552 C CA . ALA A 1 72 ? 3.319 -5.929 -3.843 1.00 93.81 72 ALA A CA 1
ATOM 553 C C . ALA A 1 72 ? 2.409 -7.033 -3.279 1.00 93.81 72 ALA A C 1
ATOM 555 O O . ALA A 1 72 ? 2.003 -6.972 -2.120 1.00 93.81 72 ALA A O 1
ATOM 556 N N . ALA A 1 73 ? 2.146 -8.089 -4.054 1.00 94.75 73 ALA A N 1
ATOM 557 C CA . ALA A 1 73 ? 1.306 -9.200 -3.616 1.00 94.75 73 ALA A CA 1
ATOM 558 C C . ALA A 1 73 ? 1.861 -9.901 -2.366 1.00 94.75 73 ALA A C 1
ATOM 560 O O . ALA A 1 73 ? 1.093 -10.261 -1.477 1.00 94.75 73 ALA A O 1
ATOM 561 N N . LYS A 1 74 ? 3.184 -10.088 -2.275 1.00 94.69 74 LYS A N 1
ATOM 562 C CA . LYS A 1 74 ? 3.845 -10.650 -1.087 1.00 94.69 74 LYS A CA 1
ATOM 563 C C . LYS A 1 74 ? 3.665 -9.747 0.129 1.00 94.69 74 LYS A C 1
ATOM 565 O O . LYS A 1 74 ? 3.260 -10.247 1.172 1.00 94.69 74 LYS A O 1
ATOM 570 N N . PHE A 1 75 ? 3.880 -8.440 -0.017 1.00 94.75 75 PHE A N 1
ATOM 571 C CA . PHE A 1 75 ? 3.690 -7.483 1.072 1.00 94.75 75 PHE A CA 1
ATOM 572 C C . PHE A 1 75 ? 2.254 -7.500 1.622 1.00 94.75 75 PHE A C 1
ATOM 574 O O . PHE A 1 75 ? 2.057 -7.670 2.821 1.00 94.75 75 PHE A O 1
ATOM 581 N N . PHE A 1 76 ? 1.236 -7.406 0.761 1.00 94.56 76 PHE A N 1
ATOM 582 C CA . 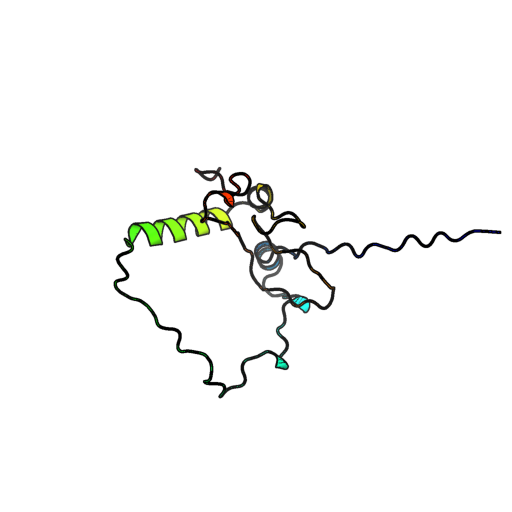PHE A 1 76 ? -0.167 -7.389 1.205 1.00 94.56 76 PHE A CA 1
ATOM 583 C C . PHE A 1 76 ? -0.676 -8.750 1.719 1.00 94.56 76 PHE A C 1
ATOM 585 O O . PHE A 1 76 ? -1.751 -8.823 2.314 1.00 94.56 76 PHE A O 1
ATOM 592 N N . LYS A 1 77 ? 0.083 -9.836 1.528 1.00 94.56 77 LYS A N 1
ATOM 593 C CA . LYS A 1 77 ? -0.193 -11.144 2.144 1.00 94.56 77 LYS A CA 1
ATOM 594 C C . LYS A 1 77 ? 0.361 -11.278 3.563 1.00 94.56 77 LYS A C 1
ATOM 596 O O . LYS A 1 77 ? -0.052 -12.207 4.254 1.00 94.56 77 LYS A O 1
ATOM 601 N N . LEU A 1 78 ? 1.258 -10.391 3.996 1.00 94.56 78 LEU A N 1
ATOM 602 C CA . LEU A 1 78 ? 1.807 -10.423 5.352 1.00 94.56 78 LEU A CA 1
ATOM 603 C C . LEU A 1 78 ? 0.710 -10.209 6.415 1.00 94.56 78 LEU A C 1
ATOM 605 O O . LEU A 1 78 ? -0.321 -9.584 6.122 1.00 94.56 78 LEU A O 1
ATOM 609 N N . PRO A 1 79 ? 0.926 -10.694 7.654 1.00 94.19 79 PRO A N 1
ATOM 610 C CA . PRO A 1 79 ? 0.085 -10.352 8.799 1.00 94.19 79 PRO A CA 1
ATOM 611 C C . PRO A 1 79 ? -0.036 -8.836 8.984 1.00 94.19 79 PRO A C 1
ATOM 613 O O . PRO A 1 79 ? 0.864 -8.077 8.607 1.00 94.19 79 PRO A O 1
ATOM 616 N N . LEU A 1 80 ? -1.148 -8.380 9.565 1.00 93.44 80 LEU A N 1
ATOM 617 C CA . LEU A 1 80 ? -1.376 -6.952 9.783 1.00 93.44 80 LEU A CA 1
ATOM 618 C C . LEU A 1 80 ? -0.268 -6.338 10.648 1.00 93.44 80 LEU A C 1
ATOM 620 O O . LEU A 1 80 ? 0.197 -5.239 10.359 1.00 93.44 80 LEU A O 1
ATOM 624 N N . GLU A 1 81 ? 0.194 -7.070 11.656 1.00 93.19 81 GLU A N 1
ATOM 625 C CA . GLU A 1 81 ? 1.244 -6.658 12.585 1.00 93.19 81 GLU A CA 1
ATOM 626 C C . GLU A 1 81 ? 2.551 -6.343 11.852 1.00 93.19 81 GLU A C 1
ATOM 628 O O . GLU A 1 81 ? 3.201 -5.343 12.148 1.00 93.19 81 GLU A O 1
ATOM 633 N N . GLU A 1 82 ? 2.915 -7.156 10.856 1.00 93.56 82 GLU A N 1
ATOM 634 C CA . GLU A 1 82 ? 4.109 -6.942 10.035 1.00 93.56 82 GLU A CA 1
ATOM 635 C C . GLU A 1 82 ? 3.953 -5.721 9.123 1.00 93.56 82 GLU A C 1
ATOM 637 O O . GLU A 1 82 ? 4.872 -4.906 9.021 1.00 93.56 82 GLU A O 1
ATOM 642 N N . LYS A 1 83 ? 2.776 -5.544 8.507 1.00 93.25 83 LYS A N 1
ATOM 643 C CA . LYS A 1 83 ? 2.486 -4.371 7.665 1.00 93.25 83 LYS A CA 1
ATOM 644 C C . LYS A 1 83 ? 2.474 -3.072 8.485 1.00 93.25 83 LYS A C 1
ATOM 646 O O . LYS A 1 83 ? 2.982 -2.050 8.026 1.00 93.25 83 LYS A O 1
ATOM 651 N N . ASN A 1 84 ? 1.974 -3.116 9.720 1.00 92.31 84 ASN A N 1
ATOM 652 C CA . ASN A 1 84 ? 1.893 -1.962 10.619 1.00 92.31 84 ASN A CA 1
ATOM 653 C C . ASN A 1 84 ? 3.255 -1.487 11.148 1.00 92.31 84 ASN A C 1
ATOM 655 O O . ASN A 1 84 ? 3.349 -0.356 11.615 1.00 92.31 84 ASN A O 1
ATOM 659 N N . LYS A 1 85 ? 4.336 -2.272 11.025 1.00 92.62 85 LYS A N 1
ATOM 660 C CA . LYS A 1 85 ? 5.697 -1.811 11.382 1.00 92.62 85 LYS A CA 1
ATOM 661 C C . LYS A 1 85 ? 6.160 -0.608 10.562 1.00 92.62 85 LYS A C 1
ATOM 663 O O . LYS A 1 85 ? 7.034 0.130 11.005 1.00 92.62 85 LYS A O 1
ATOM 668 N N . ILE A 1 86 ? 5.589 -0.433 9.373 1.00 92.75 86 ILE A N 1
ATOM 669 C CA . ILE A 1 86 ? 5.856 0.692 8.475 1.00 92.75 86 ILE A CA 1
ATOM 670 C C . ILE A 1 86 ? 4.611 1.571 8.288 1.00 92.75 86 ILE A C 1
ATOM 672 O O . ILE A 1 86 ? 4.461 2.200 7.239 1.00 92.75 86 ILE A O 1
ATOM 676 N N . SER A 1 87 ? 3.691 1.582 9.262 1.00 91.19 87 SER A N 1
ATOM 677 C CA . SER A 1 87 ? 2.458 2.373 9.192 1.00 91.19 87 SER A CA 1
ATOM 678 C C . SER A 1 87 ? 2.752 3.856 8.978 1.00 91.19 87 SER A C 1
ATOM 680 O O . SER A 1 87 ? 3.685 4.375 9.587 1.00 91.19 87 SER A O 1
ATOM 682 N N . MET A 1 88 ? 1.941 4.530 8.165 1.00 88.62 88 MET A N 1
ATOM 683 C CA . MET A 1 88 ? 2.021 5.968 7.908 1.00 88.62 88 MET A CA 1
ATOM 684 C C . MET A 1 88 ? 1.679 6.764 9.182 1.00 88.62 88 MET A C 1
ATOM 686 O O . MET A 1 88 ? 0.554 6.649 9.674 1.00 88.62 88 MET A O 1
ATOM 690 N N . PRO A 1 89 ? 2.618 7.554 9.736 1.00 78.62 89 PRO A N 1
ATOM 691 C CA . PRO A 1 89 ? 2.326 8.489 10.826 1.00 78.62 89 PRO A CA 1
ATOM 692 C C . PRO A 1 89 ? 1.348 9.600 10.406 1.00 78.62 89 PRO A C 1
ATOM 694 O O . PRO A 1 89 ? 1.247 9.923 9.225 1.00 78.62 89 PRO A O 1
ATOM 697 N N . LEU A 1 90 ? 0.654 10.222 11.372 1.00 72.44 90 LEU A N 1
ATOM 698 C CA . LEU A 1 90 ? -0.338 11.283 11.109 1.00 72.44 90 LEU A CA 1
ATOM 699 C C . LEU A 1 90 ? 0.246 12.525 10.411 1.00 72.44 90 LEU A C 1
ATOM 701 O O . LEU A 1 90 ? -0.494 13.236 9.734 1.00 72.44 90 LEU A O 1
ATOM 705 N N . ASP A 1 91 ? 1.533 12.799 10.614 1.00 75.56 91 ASP A N 1
ATOM 706 C CA . ASP A 1 91 ? 2.277 13.956 10.108 1.00 75.56 91 ASP A CA 1
ATOM 707 C C . ASP A 1 91 ? 3.136 13.637 8.873 1.00 75.56 91 ASP A C 1
ATOM 709 O O . ASP A 1 91 ? 3.889 14.485 8.396 1.00 75.56 91 ASP A O 1
ATOM 713 N N . GLU A 1 92 ? 3.004 12.429 8.327 1.00 82.12 92 GLU A N 1
ATOM 714 C CA . GLU A 1 92 ? 3.801 11.933 7.213 1.00 82.12 92 GLU A CA 1
ATOM 715 C C . GLU A 1 92 ? 2.923 11.506 6.036 1.00 82.12 92 GLU A C 1
ATOM 717 O O . GLU A 1 92 ? 1.762 11.134 6.176 1.00 82.12 92 GLU A O 1
ATOM 722 N N . MET A 1 93 ? 3.500 11.534 4.834 1.00 85.19 93 MET A N 1
ATOM 723 C CA . MET A 1 93 ? 2.805 11.132 3.599 1.00 85.19 93 MET A CA 1
ATOM 724 C C . MET A 1 93 ? 3.252 9.759 3.080 1.00 85.19 93 MET A C 1
ATOM 726 O O . MET A 1 93 ? 2.805 9.313 2.020 1.00 85.19 93 MET A O 1
ATOM 730 N N . GLN A 1 94 ? 4.179 9.103 3.782 1.00 92.31 94 GLN A N 1
ATOM 731 C CA . GLN A 1 94 ? 4.772 7.827 3.386 1.00 92.31 94 GLN A CA 1
ATOM 732 C C . GLN A 1 94 ? 4.517 6.752 4.442 1.00 92.31 94 GLN A C 1
ATOM 734 O O . GLN A 1 94 ? 4.494 7.037 5.635 1.00 92.31 94 GLN A O 1
ATOM 739 N N . GLY A 1 95 ? 4.376 5.508 3.993 1.00 93.62 95 GLY A N 1
ATOM 740 C CA . GLY A 1 95 ? 4.092 4.352 4.838 1.00 93.62 95 GLY A CA 1
ATOM 741 C C . GLY A 1 95 ? 2.818 3.616 4.444 1.00 93.62 95 GLY A C 1
ATOM 742 O O . GLY A 1 95 ? 2.176 3.927 3.435 1.00 93.62 95 GLY A O 1
ATOM 743 N N . TYR A 1 96 ? 2.506 2.587 5.226 1.00 93.50 96 TYR A N 1
ATOM 744 C CA . TYR A 1 96 ? 1.335 1.736 5.067 1.00 93.50 96 TYR A CA 1
ATOM 745 C C . TYR A 1 96 ? 0.108 2.312 5.783 1.00 93.50 96 TYR A C 1
ATOM 747 O O . TYR A 1 96 ? 0.195 2.726 6.935 1.00 93.50 96 TYR A O 1
ATOM 755 N N . GLY A 1 97 ? -1.044 2.293 5.124 1.00 88.88 97 GLY A N 1
ATOM 756 C CA . GLY A 1 97 ? -2.304 2.813 5.647 1.00 88.88 97 GLY A CA 1
ATOM 757 C C . GLY A 1 97 ? -2.789 4.046 4.892 1.00 88.88 97 GLY A C 1
ATOM 758 O O . GLY A 1 97 ? -2.275 4.403 3.830 1.00 88.88 97 GLY A O 1
ATOM 759 N N . HIS A 1 98 ? -3.828 4.667 5.438 1.00 79.19 98 HIS A N 1
ATOM 760 C CA . HIS A 1 98 ? -4.437 5.873 4.892 1.00 79.19 98 HIS A CA 1
ATOM 761 C C . HIS A 1 98 ? -3.992 7.094 5.697 1.00 79.19 98 HIS A C 1
ATOM 763 O O . HIS A 1 98 ? -3.720 6.983 6.894 1.00 79.19 98 HIS A O 1
ATOM 769 N N . SER A 1 99 ? -3.977 8.267 5.066 1.00 68.69 99 SER A N 1
ATOM 770 C CA . SER A 1 99 ? -3.830 9.516 5.807 1.00 68.69 99 SER A CA 1
ATOM 771 C C . SER A 1 99 ? -5.007 9.696 6.770 1.00 68.69 99 SER A C 1
ATOM 773 O O . SER A 1 99 ? -6.148 9.362 6.450 1.00 68.69 99 SER A O 1
ATOM 775 N N . SER A 1 100 ? -4.715 10.233 7.943 1.00 64.19 100 SER A N 1
ATOM 776 C CA . SER A 1 100 ? -5.633 10.715 8.977 1.00 64.19 100 SER A CA 1
ATOM 777 C C . SER A 1 100 ? -7.000 11.184 8.452 1.00 64.19 100 SER A C 1
ATOM 779 O O . SER A 1 100 ? -7.081 11.957 7.495 1.00 64.19 100 SER A O 1
ATOM 781 N N . VAL A 1 101 ? -8.075 10.704 9.082 1.00 66.44 101 VAL A N 1
ATOM 782 C CA . VAL A 1 101 ? -9.454 11.098 8.783 1.00 66.44 101 VAL A CA 1
ATOM 783 C C . VAL A 1 101 ? -9.711 12.501 9.331 1.00 66.44 101 VAL A C 1
ATOM 785 O O . VAL A 1 101 ? -9.743 12.714 10.539 1.00 66.44 101 VAL A O 1
ATOM 788 N N . VAL A 1 102 ? -9.925 13.465 8.440 1.00 67.25 102 VAL A N 1
ATOM 789 C CA . VAL A 1 102 ? -10.051 14.885 8.802 1.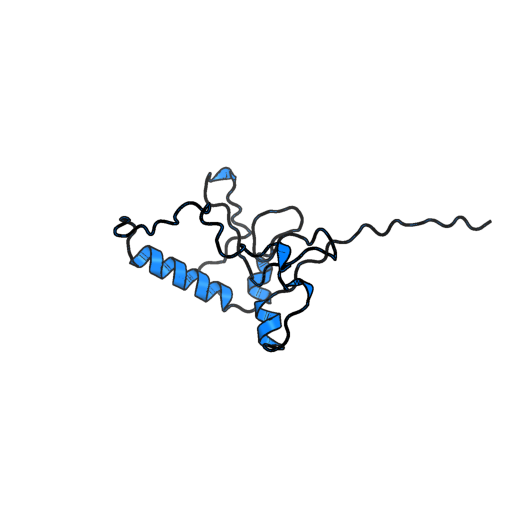00 67.25 102 VAL A CA 1
ATOM 790 C C . VAL A 1 102 ? -11.432 15.198 9.400 1.00 67.25 102 VAL A C 1
ATOM 792 O O . VAL A 1 102 ? -11.562 16.144 10.173 1.00 67.25 102 VAL A O 1
ATOM 795 N N . SER A 1 103 ? -12.459 14.397 9.087 1.00 73.94 103 SER A N 1
ATOM 796 C CA . SER A 1 103 ? -13.812 14.539 9.645 1.00 73.94 103 SER A CA 1
ATOM 797 C C . SER A 1 103 ? -14.598 13.221 9.682 1.00 73.94 103 SER A C 1
ATOM 799 O O . SER A 1 103 ? -14.304 12.269 8.953 1.00 73.94 103 SER A O 1
ATOM 801 N N . GLU A 1 104 ? -15.636 13.157 10.519 1.00 72.50 104 GLU A N 1
ATOM 802 C CA . GLU A 1 104 ? -16.551 12.004 10.578 1.00 72.50 104 GLU A CA 1
ATOM 803 C C . GLU A 1 104 ? -17.325 11.804 9.264 1.00 72.50 104 GLU A C 1
ATOM 805 O O . GLU A 1 104 ? -17.525 10.665 8.842 1.00 72.50 104 GLU A O 1
ATOM 810 N N . ASP A 1 105 ? -17.642 12.897 8.565 1.00 74.81 105 ASP A N 1
ATOM 811 C CA . ASP A 1 105 ? -18.367 12.894 7.286 1.00 74.81 105 ASP A CA 1
ATOM 812 C C . ASP A 1 105 ? -17.483 12.564 6.074 1.00 74.81 105 ASP A C 1
ATOM 814 O O . ASP A 1 105 ? -17.974 12.424 4.953 1.00 74.81 105 ASP A O 1
ATOM 818 N N . GLN A 1 106 ? -16.165 12.446 6.264 1.00 78.69 106 GLN A N 1
ATOM 819 C CA . GLN A 1 106 ? -15.260 12.114 5.173 1.00 78.69 106 GLN A CA 1
ATOM 820 C C . GLN A 1 106 ? -15.571 10.710 4.640 1.00 78.69 106 GLN A C 1
ATOM 822 O O . GLN A 1 106 ? -15.505 9.721 5.383 1.00 78.69 106 GLN A O 1
ATOM 827 N N . MET A 1 107 ? -15.831 10.629 3.335 1.00 82.12 107 MET A N 1
ATOM 828 C CA . MET A 1 107 ? -15.874 9.367 2.606 1.00 82.12 107 MET A CA 1
ATOM 829 C C . MET A 1 107 ? -14.471 8.775 2.467 1.00 82.12 107 MET A C 1
ATOM 831 O O . MET A 1 107 ? -13.522 9.476 2.110 1.00 82.12 107 MET A O 1
ATOM 835 N N . LEU A 1 108 ? -14.347 7.477 2.725 1.00 86.62 108 LEU A N 1
ATOM 836 C CA . LEU A 1 108 ? -13.079 6.754 2.691 1.00 86.62 108 LEU A CA 1
ATOM 837 C C . LEU A 1 108 ? -12.975 5.868 1.447 1.00 86.62 108 LEU A C 1
ATOM 839 O O . LEU A 1 108 ? -13.972 5.358 0.932 1.00 86.62 108 LEU A O 1
ATOM 843 N N . GLU A 1 109 ? -11.749 5.664 0.967 1.00 87.00 109 GLU A N 1
ATOM 844 C CA . GLU A 1 109 ? -11.484 4.740 -0.135 1.00 87.00 109 GLU A CA 1
ATOM 845 C C . GLU A 1 109 ? -11.571 3.286 0.340 1.00 87.00 109 GLU A C 1
ATOM 847 O O . GLU A 1 109 ? -11.032 2.927 1.385 1.00 87.00 109 GLU A O 1
ATOM 852 N N . TRP A 1 110 ? -12.203 2.417 -0.455 1.00 91.19 110 TRP A N 1
ATOM 853 C CA . TRP A 1 110 ? -12.226 0.971 -0.205 1.00 91.19 110 TRP A CA 1
ATOM 854 C C . TRP A 1 110 ? -10.905 0.313 -0.641 1.00 91.19 110 TRP A C 1
ATOM 856 O O . TRP A 1 110 ? -10.864 -0.510 -1.557 1.00 91.19 110 TRP A O 1
ATOM 866 N N . SER A 1 111 ? -9.798 0.730 -0.028 1.00 91.56 111 SER A N 1
ATOM 867 C CA . SER A 1 111 ? -8.461 0.222 -0.329 1.00 91.56 111 SER A CA 1
ATOM 868 C C . SER A 1 111 ? -7.488 0.422 0.826 1.00 91.56 111 SER A C 1
ATOM 870 O O . SER A 1 111 ? -7.553 1.427 1.528 1.00 91.56 111 SER A O 1
ATOM 872 N N . ASP A 1 112 ? -6.515 -0.481 0.934 1.00 93.00 112 ASP A N 1
ATOM 873 C CA . ASP A 1 112 ? -5.309 -0.270 1.733 1.00 93.00 112 ASP A CA 1
ATOM 874 C C . ASP A 1 112 ? -4.156 0.175 0.827 1.00 93.00 112 ASP A C 1
ATOM 876 O O . ASP A 1 112 ? -3.998 -0.335 -0.286 1.00 93.00 112 ASP A O 1
ATOM 880 N N . ARG A 1 113 ? -3.309 1.090 1.308 1.00 92.56 113 ARG A N 1
ATOM 881 C CA . ARG A 1 113 ? -2.256 1.712 0.496 1.00 92.56 113 ARG A CA 1
ATOM 882 C C . ARG A 1 113 ? -0.888 1.635 1.168 1.00 92.56 113 ARG A C 1
ATOM 884 O O . ARG A 1 113 ? -0.775 1.737 2.381 1.00 92.56 113 ARG A O 1
ATOM 891 N N . LEU A 1 114 ? 0.159 1.479 0.361 1.00 93.75 114 LEU A N 1
ATOM 892 C CA . LEU A 1 114 ? 1.547 1.743 0.741 1.00 93.75 114 LEU A CA 1
ATOM 893 C C . LEU A 1 114 ? 2.052 2.890 -0.137 1.00 93.75 114 LEU A C 1
ATOM 895 O O . LEU A 1 114 ? 2.127 2.741 -1.357 1.00 93.75 114 LEU A O 1
ATOM 899 N N . THR A 1 115 ? 2.380 4.029 0.470 1.00 93.38 115 THR A N 1
ATOM 900 C CA . THR A 1 115 ? 2.879 5.209 -0.253 1.00 93.38 115 THR A CA 1
ATOM 901 C C . THR A 1 115 ? 4.366 5.391 0.006 1.00 93.38 115 THR A C 1
ATOM 903 O O . THR A 1 115 ? 4.789 5.469 1.155 1.00 93.38 115 THR A O 1
ATOM 906 N N . LEU A 1 116 ? 5.164 5.479 -1.060 1.00 93.69 116 LEU A N 1
ATOM 907 C CA . LEU A 1 116 ? 6.615 5.645 -0.986 1.00 93.69 116 LEU A CA 1
ATOM 908 C C . LEU A 1 116 ? 7.056 6.755 -1.940 1.00 93.69 116 LEU A C 1
ATOM 910 O O . LEU A 1 116 ? 6.728 6.727 -3.127 1.00 93.69 116 LEU A O 1
ATOM 914 N N . ALA A 1 117 ? 7.849 7.704 -1.448 1.00 93.50 117 ALA A N 1
ATOM 915 C CA . ALA A 1 117 ? 8.546 8.645 -2.311 1.00 93.50 117 ALA A CA 1
ATOM 916 C C . ALA A 1 117 ? 9.816 7.974 -2.852 1.00 93.50 117 ALA A C 1
ATOM 918 O O . ALA A 1 117 ? 10.679 7.541 -2.089 1.00 93.50 117 ALA A O 1
ATOM 919 N N . VAL A 1 118 ? 9.936 7.885 -4.180 1.00 93.62 118 VAL A N 1
ATOM 920 C CA . VAL A 1 118 ? 11.077 7.232 -4.854 1.00 93.62 118 VAL A CA 1
ATOM 921 C C . VAL A 1 118 ? 12.016 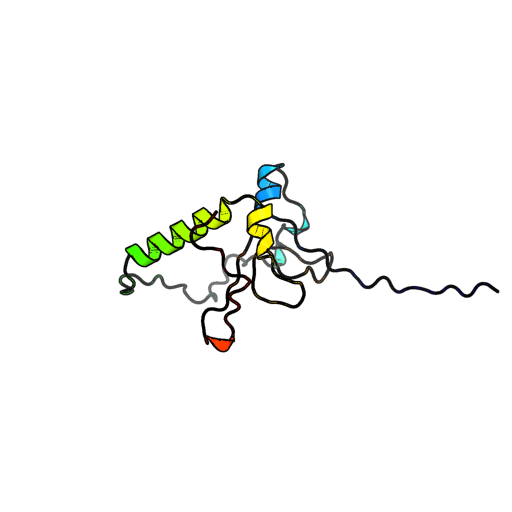8.247 -5.507 1.00 93.62 118 VAL A C 1
ATOM 923 O O . VAL A 1 118 ? 13.219 7.999 -5.611 1.00 93.62 118 VAL A O 1
ATOM 926 N N . HIS A 1 119 ? 11.517 9.406 -5.930 1.00 93.75 119 HIS A N 1
ATOM 927 C CA . HIS A 1 119 ? 12.330 10.458 -6.535 1.00 93.75 119 HIS A CA 1
ATOM 928 C C . HIS A 1 119 ? 11.761 11.852 -6.213 1.00 93.75 119 HIS A C 1
ATOM 930 O O . HIS A 1 119 ? 10.541 12.006 -6.230 1.00 93.75 119 HIS A O 1
ATOM 936 N N . PRO A 1 120 ? 12.612 12.874 -5.987 1.00 95.56 120 PRO A N 1
ATOM 937 C CA . PRO A 1 120 ? 14.072 12.804 -5.833 1.00 95.56 120 PRO A CA 1
ATOM 938 C C . PRO A 1 120 ? 14.517 12.041 -4.577 1.00 95.56 120 PRO A C 1
ATOM 940 O O . PRO A 1 120 ? 13.758 11.881 -3.624 1.00 95.56 120 PRO A O 1
ATOM 943 N N . SER A 1 121 ? 15.766 11.560 -4.580 1.00 94.19 121 SER A N 1
ATOM 944 C CA . SER A 1 121 ? 16.317 10.694 -3.521 1.00 94.19 121 SER A CA 1
ATOM 945 C C . SER A 1 121 ? 16.222 11.302 -2.121 1.00 94.19 121 SER A C 1
ATOM 947 O O . SER A 1 121 ? 15.999 10.566 -1.166 1.00 94.19 121 SER A O 1
ATOM 949 N N . LYS A 1 122 ? 16.310 12.634 -2.007 1.00 94.62 122 LYS A N 1
ATOM 950 C CA . LYS A 1 122 ? 16.181 13.378 -0.745 1.00 94.62 122 LYS A CA 1
ATOM 951 C C . LYS A 1 122 ? 14.845 13.184 -0.015 1.00 94.62 122 LYS A C 1
ATOM 953 O O . LYS A 1 122 ? 14.797 13.418 1.183 1.00 94.62 122 LYS A O 1
ATOM 958 N N . TYR A 1 123 ? 13.779 12.780 -0.714 1.00 92.56 123 TYR A N 1
ATOM 959 C CA . TYR A 1 123 ? 12.473 12.515 -0.096 1.00 92.56 123 TYR A CA 1
ATOM 960 C C . TYR A 1 123 ? 12.252 11.038 0.236 1.00 92.56 123 TYR A C 1
ATOM 962 O O . TYR A 1 123 ? 11.248 10.703 0.860 1.00 92.56 123 TYR A O 1
ATOM 970 N N . ARG A 1 124 ? 13.167 10.141 -0.159 1.00 92.88 124 ARG A N 1
ATOM 971 C CA . ARG A 1 124 ? 13.066 8.730 0.223 1.00 92.88 124 ARG A CA 1
ATOM 972 C C . ARG A 1 124 ? 13.185 8.623 1.734 1.00 92.88 124 ARG A C 1
ATOM 974 O O . ARG A 1 124 ? 14.161 9.099 2.307 1.00 92.88 124 ARG A O 1
ATOM 981 N N . ASN A 1 125 ? 12.242 7.923 2.351 1.00 91.88 125 ASN A N 1
ATOM 982 C CA . ASN A 1 125 ? 12.313 7.573 3.762 1.00 91.88 125 ASN A CA 1
ATOM 983 C C . ASN A 1 125 ? 12.511 6.056 3.917 1.00 91.88 125 ASN A C 1
ATOM 985 O O . ASN A 1 125 ? 11.520 5.337 3.957 1.00 91.88 125 ASN A O 1
ATOM 989 N N . PRO A 1 126 ? 13.753 5.538 4.028 1.00 90.88 126 PRO A N 1
ATOM 990 C CA . PRO A 1 126 ? 14.023 4.099 4.116 1.00 90.88 126 PRO A CA 1
ATOM 991 C C . PRO A 1 126 ? 13.341 3.385 5.288 1.00 90.88 126 PRO A C 1
ATOM 993 O O . PRO A 1 126 ? 13.162 2.174 5.233 1.00 90.88 126 PRO A O 1
ATOM 996 N N . LYS A 1 127 ? 12.949 4.113 6.343 1.00 91.12 127 LYS A N 1
ATOM 997 C CA . LYS A 1 127 ? 12.324 3.531 7.540 1.00 91.12 127 LYS A CA 1
ATOM 998 C C . LYS A 1 127 ? 10.944 2.936 7.260 1.00 91.12 127 LYS A C 1
ATOM 1000 O O . LYS A 1 127 ? 10.527 2.039 7.978 1.00 91.12 127 LYS A O 1
ATOM 1005 N N . VAL A 1 128 ? 10.259 3.427 6.225 1.00 91.81 128 VAL A N 1
ATOM 1006 C CA . VAL A 1 128 ? 8.933 2.944 5.813 1.00 91.81 128 VAL A CA 1
ATOM 1007 C C . VAL A 1 128 ? 8.987 2.019 4.592 1.00 91.81 128 VAL A C 1
ATOM 1009 O O . VAL A 1 128 ? 7.955 1.699 4.010 1.00 91.81 128 VAL A O 1
ATOM 1012 N N . TRP A 1 129 ? 10.182 1.580 4.180 1.00 91.38 129 TRP A N 1
ATOM 1013 C CA . TRP A 1 129 ? 10.317 0.585 3.116 1.00 91.38 129 TRP A CA 1
ATOM 1014 C C . TRP A 1 129 ? 10.155 -0.821 3.697 1.00 91.38 129 TRP A C 1
ATOM 1016 O O . TRP A 1 129 ? 10.759 -1.123 4.729 1.00 91.38 129 TRP A O 1
ATOM 1026 N N . PRO A 1 130 ? 9.386 -1.706 3.039 1.00 88.94 130 PRO A N 1
ATOM 1027 C CA . PRO A 1 130 ? 9.281 -3.087 3.479 1.00 88.94 130 PRO A CA 1
ATOM 1028 C C . PRO A 1 130 ? 10.653 -3.786 3.492 1.00 88.94 130 PRO A C 1
ATOM 1030 O O . PRO A 1 130 ? 11.451 -3.589 2.567 1.00 88.94 130 PRO A O 1
ATOM 1033 N N . PRO A 1 131 ? 10.943 -4.630 4.498 1.00 79.56 131 PRO A N 1
ATOM 1034 C CA . PRO A 1 131 ? 12.186 -5.385 4.537 1.00 79.56 131 PRO A CA 1
ATOM 1035 C C . PRO A 1 131 ? 12.268 -6.352 3.350 1.00 79.56 131 PRO A C 1
ATOM 1037 O O . PRO A 1 131 ? 11.274 -6.951 2.944 1.00 79.56 131 PRO A O 1
ATOM 1040 N N . THR A 1 132 ? 13.472 -6.512 2.799 1.00 74.88 132 THR A N 1
ATOM 1041 C CA . THR A 1 132 ? 13.765 -7.510 1.762 1.00 74.88 132 THR A CA 1
ATOM 1042 C C . THR A 1 132 ? 14.848 -8.469 2.279 1.00 74.88 132 THR A C 1
ATOM 1044 O O . THR A 1 132 ? 15.929 -7.995 2.628 1.00 74.88 132 THR A O 1
ATOM 1047 N N . PRO A 1 133 ? 14.604 -9.795 2.327 1.00 74.19 133 PRO A N 1
ATOM 1048 C CA . PRO A 1 133 ? 13.334 -10.454 2.025 1.00 74.19 133 PRO A CA 1
ATOM 1049 C C . PRO A 1 133 ? 12.256 -10.109 3.064 1.00 74.19 133 PRO A C 1
ATOM 1051 O O . PRO A 1 133 ? 12.571 -9.746 4.199 1.00 74.19 133 PRO A O 1
ATOM 1054 N N . PHE A 1 134 ? 10.989 -10.242 2.670 1.00 72.19 134 PHE A N 1
ATOM 1055 C CA . PHE A 1 134 ? 9.885 -10.227 3.626 1.00 72.19 134 PHE A CA 1
ATOM 1056 C C . PHE A 1 134 ? 10.107 -11.373 4.624 1.00 72.19 134 PHE A C 1
ATOM 1058 O O . PHE A 1 134 ? 10.398 -12.493 4.196 1.00 72.19 134 PHE A O 1
ATOM 1065 N N . LYS A 1 135 ? 10.059 -11.068 5.923 1.00 56.91 135 LYS A N 1
ATOM 1066 C CA . LYS A 1 135 ? 10.157 -12.074 6.985 1.00 56.91 135 LYS A CA 1
ATOM 1067 C C . LYS A 1 135 ? 8.795 -12.691 7.255 1.00 56.91 135 LYS A C 1
ATOM 1069 O O . LYS A 1 135 ? 7.800 -11.942 7.150 1.00 56.91 135 LYS A O 1
#